Protein AF-A0A353XZU8-F1 (afdb_monomer_lite)

Foldseek 3Di:
DPPQDEAEEEDLDPVVQVVVCVVCVVVVHHYDYHNHPVRVVVVDDPVD

Sequence (48 aa):
MSNTATVFIVDDDEVVRDALKLLMESVGLEVATFASAQEYLDQFDCEQ

pLDDT: mean 90.06, std 12.75, range [41.81, 97.94]

Radius of gyration: 11.65 Å; cha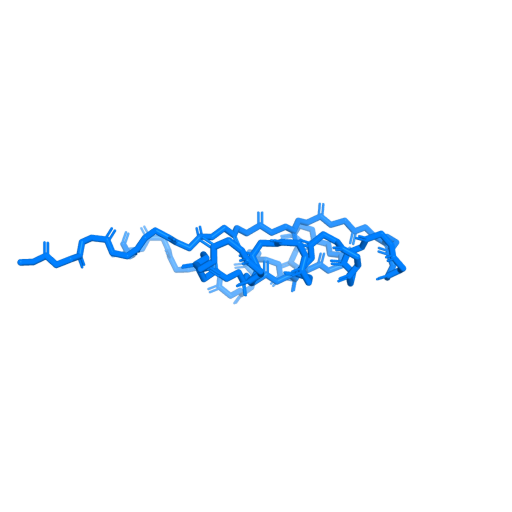ins: 1; bounding box: 27×25×27 Å

Structure (mmCIF, N/CA/C/O backbone):
data_AF-A0A353XZU8-F1
#
_entry.id   AF-A0A353XZU8-F1
#
loop_
_atom_site.group_PDB
_atom_site.id
_atom_site.type_symbol
_atom_site.label_atom_id
_atom_site.label_alt_id
_atom_site.label_comp_id
_atom_site.label_asym_id
_atom_site.label_entity_id
_atom_site.label_seq_id
_atom_site.pdbx_PDB_ins_code
_atom_site.Cartn_x
_atom_site.Cartn_y
_atom_site.Cartn_z
_atom_site.occupancy
_atom_site.B_iso_or_equiv
_atom_site.auth_seq_id
_atom_site.auth_comp_id
_atom_site.auth_asym_id
_atom_site.auth_atom_id
_atom_site.pdbx_PDB_model_num
ATOM 1 N N . MET A 1 1 ? -16.864 12.746 10.910 1.00 41.81 1 MET A N 1
ATOM 2 C CA . MET A 1 1 ? -15.981 12.459 9.767 1.00 41.81 1 MET A CA 1
ATOM 3 C C . MET A 1 1 ? -14.763 11.747 10.328 1.00 41.81 1 MET A C 1
ATOM 5 O O . MET A 1 1 ? -13.959 12.400 10.978 1.00 41.81 1 MET A O 1
ATOM 9 N N . SER A 1 2 ? -14.696 10.418 10.227 1.00 52.28 2 SER A N 1
ATOM 10 C CA . SER A 1 2 ? -13.451 9.707 10.538 1.00 52.28 2 SER A CA 1
ATOM 11 C C . SER A 1 2 ? -12.558 9.884 9.322 1.00 52.28 2 SER A C 1
ATOM 13 O O . SER A 1 2 ? -12.901 9.393 8.253 1.00 52.28 2 SER A O 1
ATOM 15 N N . ASN A 1 3 ? -11.491 10.666 9.456 1.00 61.78 3 ASN A N 1
ATOM 16 C CA . ASN A 1 3 ? -10.486 10.803 8.413 1.00 61.78 3 ASN A CA 1
ATOM 17 C C . ASN A 1 3 ? -9.612 9.549 8.477 1.00 61.78 3 ASN A C 1
ATOM 19 O O . ASN A 1 3 ? -8.598 9.537 9.174 1.00 61.78 3 ASN A O 1
ATOM 23 N N . THR A 1 4 ? -10.085 8.458 7.878 1.00 74.75 4 THR A N 1
ATOM 24 C CA . THR A 1 4 ? -9.349 7.196 7.862 1.00 74.75 4 THR A CA 1
ATOM 25 C C . THR A 1 4 ? -8.111 7.385 6.993 1.00 74.75 4 THR A C 1
ATOM 27 O O . THR A 1 4 ? -8.219 7.625 5.797 1.00 74.75 4 THR A O 1
ATOM 30 N N . ALA A 1 5 ? -6.939 7.388 7.625 1.00 85.50 5 ALA A N 1
ATOM 31 C CA . ALA A 1 5 ? -5.669 7.514 6.931 1.00 85.50 5 ALA A CA 1
ATOM 32 C C . ALA A 1 5 ? -5.201 6.128 6.480 1.00 85.50 5 ALA A C 1
ATOM 34 O O . ALA A 1 5 ? -5.099 5.215 7.302 1.00 85.50 5 ALA A O 1
ATOM 35 N N . THR A 1 6 ? -4.899 5.991 5.193 1.00 91.50 6 THR A N 1
ATOM 36 C CA . THR A 1 6 ? -4.340 4.765 4.618 1.00 91.50 6 THR A CA 1
ATOM 37 C C . THR A 1 6 ? -2.813 4.838 4.616 1.00 91.50 6 THR A C 1
ATOM 39 O O . THR A 1 6 ? -2.224 5.830 4.184 1.00 91.50 6 THR A O 1
ATOM 42 N N . VAL A 1 7 ? -2.160 3.784 5.102 1.00 93.88 7 VAL A N 1
ATOM 43 C CA . VAL A 1 7 ? -0.706 3.606 5.037 1.00 93.88 7 VAL A CA 1
ATOM 44 C C . VAL A 1 7 ? -0.354 2.908 3.727 1.00 93.88 7 VAL A C 1
ATOM 46 O O . VAL A 1 7 ? -0.808 1.797 3.472 1.00 93.88 7 VAL A O 1
ATOM 49 N N . PHE A 1 8 ? 0.487 3.527 2.906 1.00 95.44 8 PHE A N 1
ATOM 50 C CA . PHE A 1 8 ? 0.993 2.915 1.678 1.00 95.44 8 PHE A CA 1
ATOM 51 C C . PHE A 1 8 ? 2.432 2.444 1.903 1.00 95.44 8 PHE A C 1
ATOM 53 O O . PHE A 1 8 ? 3.288 3.231 2.306 1.00 95.44 8 PHE A O 1
ATOM 60 N N . ILE A 1 9 ? 2.696 1.159 1.666 1.00 95.81 9 ILE A N 1
ATOM 61 C CA . ILE A 1 9 ? 4.018 0.542 1.836 1.00 95.81 9 ILE A CA 1
ATOM 62 C C . ILE A 1 9 ? 4.543 0.139 0.463 1.00 95.81 9 ILE A C 1
ATOM 64 O O . ILE A 1 9 ? 3.926 -0.679 -0.218 1.00 95.81 9 ILE A O 1
ATOM 68 N N . VAL A 1 10 ? 5.688 0.695 0.073 1.00 96.62 10 VAL A N 1
ATOM 69 C CA . VAL A 1 10 ? 6.372 0.372 -1.183 1.00 96.62 10 VAL A CA 1
ATOM 70 C C . VAL A 1 10 ? 7.707 -0.276 -0.844 1.00 96.62 10 VAL A C 1
ATOM 72 O O . VAL A 1 10 ? 8.598 0.395 -0.329 1.00 96.62 10 VAL A O 1
ATOM 75 N N . ASP A 1 11 ? 7.817 -1.573 -1.106 1.00 96.81 11 ASP A N 1
ATOM 76 C CA . ASP A 1 11 ? 8.995 -2.388 -0.793 1.00 96.81 11 ASP A CA 1
ATOM 77 C C . ASP A 1 11 ? 9.061 -3.552 -1.790 1.00 96.81 11 ASP A C 1
ATOM 79 O O . ASP A 1 11 ? 8.024 -4.156 -2.069 1.00 96.81 11 ASP A O 1
ATOM 83 N N . ASP A 1 12 ? 10.228 -3.850 -2.364 1.00 96.25 12 ASP A N 1
ATOM 84 C CA . ASP A 1 12 ? 10.407 -4.913 -3.360 1.00 96.25 12 ASP A CA 1
ATOM 85 C C . ASP A 1 12 ? 10.459 -6.318 -2.740 1.00 96.25 12 ASP A C 1
ATOM 87 O O . ASP A 1 12 ? 10.166 -7.301 -3.430 1.00 96.25 12 ASP A O 1
ATOM 91 N N . ASP A 1 13 ? 10.729 -6.427 -1.437 1.00 97.81 13 ASP A N 1
ATOM 92 C CA . ASP A 1 13 ? 10.724 -7.693 -0.708 1.00 97.81 13 ASP A CA 1
ATOM 93 C C . ASP A 1 13 ? 9.310 -8.051 -0.213 1.00 97.81 13 ASP A C 1
ATOM 95 O O . AS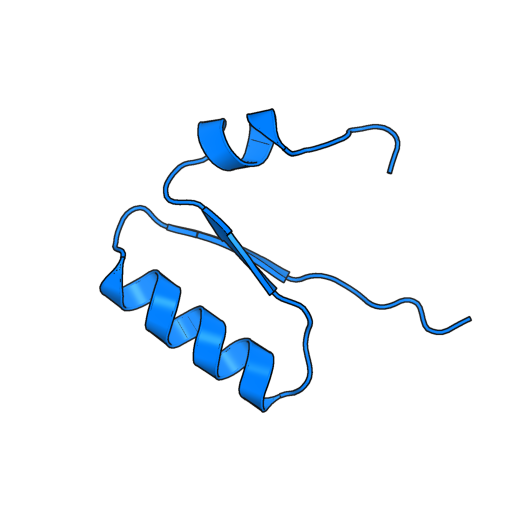P A 1 13 ? 8.707 -7.388 0.635 1.00 97.81 13 ASP A O 1
ATOM 99 N N . GLU A 1 14 ? 8.767 -9.149 -0.743 1.00 96.44 14 GLU A N 1
ATOM 100 C CA . GLU A 1 14 ? 7.436 -9.657 -0.395 1.00 96.44 14 GLU A CA 1
ATOM 101 C C . GLU A 1 14 ? 7.301 -10.014 1.094 1.00 96.44 14 GLU A C 1
ATOM 103 O O . GLU A 1 14 ? 6.286 -9.695 1.713 1.00 96.44 14 GLU A O 1
ATOM 108 N N . VAL A 1 15 ? 8.332 -10.616 1.695 1.00 97.62 15 VAL A N 1
ATOM 109 C CA . VAL A 1 15 ? 8.293 -11.080 3.089 1.00 97.62 15 VAL A CA 1
ATOM 110 C C . VAL A 1 15 ? 8.260 -9.892 4.045 1.00 97.62 15 VAL A C 1
ATOM 112 O O . VAL A 1 15 ? 7.503 -9.894 5.021 1.00 97.62 15 VAL A O 1
ATOM 115 N N . VAL A 1 16 ? 9.062 -8.862 3.766 1.00 96.31 16 VAL A N 1
ATOM 116 C CA . VAL A 1 16 ? 9.071 -7.619 4.552 1.00 96.31 16 VAL A CA 1
ATOM 117 C C . VAL A 1 16 ? 7.721 -6.916 4.438 1.00 96.31 16 VAL A C 1
ATOM 119 O O . VAL A 1 16 ? 7.129 -6.530 5.450 1.00 96.31 16 VAL A O 1
ATOM 122 N N . ARG A 1 17 ? 7.202 -6.798 3.216 1.00 97.19 17 ARG A N 1
ATOM 123 C CA . ARG A 1 17 ? 5.939 -6.120 2.929 1.00 97.19 17 ARG A CA 1
ATOM 124 C C . ARG A 1 17 ? 4.746 -6.779 3.624 1.00 97.19 17 ARG A C 1
ATOM 126 O O . ARG A 1 17 ? 3.933 -6.073 4.226 1.00 97.19 17 ARG A O 1
ATOM 133 N N . ASP A 1 18 ? 4.672 -8.107 3.619 1.00 97.38 18 ASP A N 1
ATOM 134 C CA . ASP A 1 18 ? 3.621 -8.860 4.311 1.00 97.38 18 ASP A CA 1
ATOM 135 C C . ASP A 1 18 ? 3.712 -8.722 5.836 1.00 97.38 18 ASP A C 1
ATOM 137 O O . ASP A 1 18 ? 2.697 -8.519 6.509 1.00 97.38 18 ASP A O 1
ATOM 141 N N . ALA A 1 19 ? 4.923 -8.761 6.399 1.00 97.94 19 ALA A N 1
ATOM 142 C CA . ALA A 1 19 ? 5.121 -8.563 7.833 1.00 97.94 19 ALA A CA 1
ATOM 143 C C . ALA A 1 19 ? 4.672 -7.162 8.288 1.00 97.94 19 ALA A C 1
ATOM 145 O O . ALA A 1 19 ? 3.999 -7.023 9.314 1.00 97.94 19 ALA A O 1
ATOM 146 N N . LEU A 1 20 ? 5.008 -6.122 7.517 1.00 97.44 20 LEU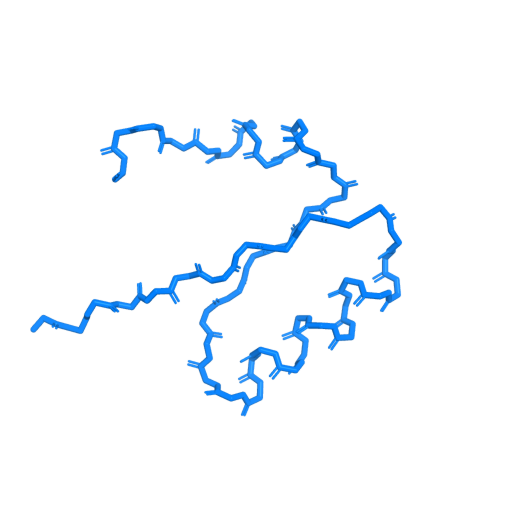 A N 1
ATOM 147 C CA . LEU A 1 20 ? 4.594 -4.751 7.817 1.00 97.44 20 LEU A CA 1
ATOM 148 C C . LEU A 1 20 ? 3.085 -4.558 7.649 1.00 97.44 20 LEU A C 1
ATOM 150 O O . LEU A 1 20 ? 2.470 -3.888 8.478 1.00 97.44 20 LEU A O 1
ATOM 154 N N . LYS A 1 21 ? 2.475 -5.177 6.631 1.00 97.06 21 LYS A N 1
ATOM 155 C CA . LYS A 1 21 ? 1.021 -5.166 6.438 1.00 97.06 21 LYS A CA 1
ATOM 156 C C . LYS A 1 21 ? 0.292 -5.701 7.669 1.00 97.06 21 LYS A C 1
ATOM 158 O O . LYS A 1 21 ? -0.545 -5.000 8.232 1.00 97.06 21 LYS A O 1
ATOM 163 N N . LEU A 1 22 ? 0.670 -6.895 8.130 1.00 97.19 22 LEU A N 1
ATOM 164 C CA . LEU A 1 22 ? 0.077 -7.522 9.315 1.00 97.19 22 LEU A CA 1
ATOM 165 C C . LEU A 1 22 ? 0.239 -6.650 10.569 1.00 97.19 22 LEU A C 1
ATOM 167 O O . 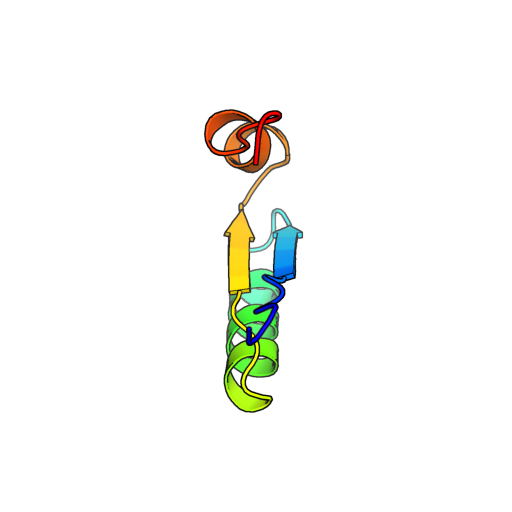LEU A 1 22 ? -0.679 -6.556 11.384 1.00 97.19 22 LEU A O 1
ATOM 171 N N . LEU A 1 23 ? 1.388 -5.982 10.723 1.00 96.75 23 LEU A N 1
ATOM 172 C CA . LEU A 1 23 ? 1.620 -5.053 11.829 1.00 96.75 23 LEU A CA 1
ATOM 173 C C . LEU A 1 23 ? 0.663 -3.853 11.776 1.00 96.75 23 LEU A C 1
ATOM 175 O O . LEU A 1 23 ? 0.056 -3.531 12.797 1.00 96.75 23 LEU A O 1
ATOM 179 N N . MET A 1 24 ? 0.504 -3.211 10.615 1.00 95.75 24 MET A N 1
ATOM 180 C CA . MET A 1 24 ? -0.402 -2.063 10.458 1.00 95.75 24 MET A CA 1
ATOM 181 C C . MET A 1 24 ? -1.865 -2.457 10.702 1.00 95.75 24 MET A C 1
ATOM 183 O O . MET A 1 24 ? -2.574 -1.777 11.446 1.00 95.75 24 MET A O 1
ATOM 187 N N . GLU A 1 25 ? -2.296 -3.599 10.162 1.00 94.81 25 GLU A N 1
ATOM 188 C CA . GLU A 1 25 ? -3.641 -4.136 10.396 1.00 94.81 25 GLU A CA 1
ATOM 189 C C . GLU A 1 25 ? -3.875 -4.428 11.890 1.00 94.81 25 GLU A C 1
ATOM 191 O O . GLU A 1 25 ? -4.945 -4.129 12.421 1.00 94.81 25 GLU A O 1
ATOM 196 N N . SER A 1 26 ? -2.860 -4.932 12.608 1.00 96.12 26 SER A N 1
ATOM 197 C CA . SER A 1 26 ? -2.965 -5.232 14.046 1.00 96.12 26 SER A CA 1
ATOM 198 C C . SER A 1 26 ? -3.207 -4.002 14.930 1.00 96.12 26 SER A C 1
ATOM 200 O O . SER A 1 26 ? -3.788 -4.128 16.010 1.00 96.12 26 SER A O 1
ATOM 202 N N . VAL A 1 27 ? -2.794 -2.814 14.475 1.00 94.81 27 VAL A N 1
ATOM 203 C CA . VAL A 1 27 ? -3.029 -1.534 15.164 1.00 94.81 27 VAL A CA 1
ATOM 204 C C . VAL A 1 27 ? -4.258 -0.788 14.626 1.00 94.81 27 VAL A C 1
ATOM 206 O O . VAL A 1 27 ? -4.523 0.338 15.046 1.00 94.81 27 VAL A O 1
ATOM 209 N N . GLY A 1 28 ? -5.036 -1.420 13.739 1.00 92.81 28 GLY A N 1
ATOM 210 C CA . GLY A 1 28 ? -6.288 -0.885 13.204 1.00 92.81 28 GLY A CA 1
ATOM 211 C C . GLY A 1 28 ? -6.113 0.168 12.109 1.00 92.81 28 GLY A C 1
ATOM 212 O O . GLY A 1 28 ? -7.018 0.976 11.905 1.00 92.81 28 GLY A O 1
ATOM 213 N N . LEU A 1 29 ? -4.962 0.188 11.432 1.00 93.88 29 LEU A N 1
ATOM 214 C CA . LEU A 1 29 ? -4.720 1.065 10.288 1.00 93.88 29 LEU A CA 1
ATOM 215 C C . LEU A 1 29 ? -5.129 0.375 8.988 1.00 93.88 29 LEU A C 1
ATOM 217 O O . LEU A 1 29 ? -4.900 -0.820 8.804 1.00 93.88 29 LEU A O 1
ATOM 221 N N . GLU A 1 30 ? -5.691 1.148 8.062 1.00 94.19 30 GLU A N 1
ATOM 222 C CA . GLU A 1 30 ? -5.830 0.702 6.679 1.00 94.19 30 GLU A CA 1
ATOM 223 C C . GLU A 1 30 ? -4.459 0.724 6.008 1.00 94.19 30 GLU A C 1
ATOM 225 O O . GLU A 1 30 ? -3.692 1.675 6.176 1.00 94.19 30 GLU A O 1
ATOM 230 N N . VAL A 1 31 ? -4.143 -0.319 5.245 1.00 95.31 31 VAL A N 1
ATOM 231 C CA . VAL A 1 31 ? -2.837 -0.467 4.608 1.00 95.31 31 VAL A CA 1
ATOM 232 C C . VAL A 1 31 ? -2.971 -1.020 3.194 1.00 95.31 31 VAL A C 1
ATOM 234 O O . VAL A 1 31 ? -3.730 -1.956 2.943 1.00 95.31 31 VAL A O 1
ATOM 237 N N . ALA A 1 32 ? -2.201 -0.449 2.275 1.00 95.38 32 ALA A N 1
ATOM 238 C CA . ALA A 1 32 ? -2.026 -0.931 0.912 1.00 95.38 32 ALA A CA 1
ATOM 239 C C . ALA A 1 32 ? -0.535 -1.146 0.642 1.00 95.38 32 ALA A C 1
ATOM 241 O O . ALA A 1 32 ? 0.311 -0.386 1.121 1.00 95.38 32 ALA A O 1
ATOM 242 N N . THR A 1 33 ? -0.203 -2.195 -0.104 1.00 96.81 33 THR A N 1
ATOM 243 C CA . THR A 1 33 ? 1.181 -2.609 -0.318 1.00 96.81 33 THR A CA 1
ATOM 244 C C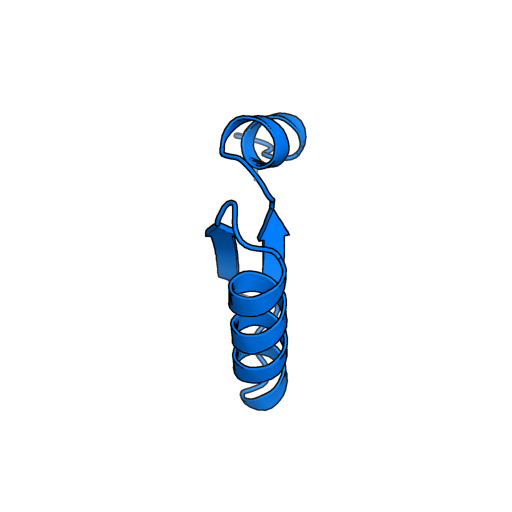 . THR A 1 33 ? 1.501 -2.758 -1.801 1.00 96.81 33 THR A C 1
ATOM 246 O O . THR A 1 33 ? 0.656 -3.203 -2.571 1.00 96.81 33 THR A O 1
ATOM 249 N N . PHE A 1 34 ? 2.717 -2.375 -2.195 1.00 97.31 34 PHE A N 1
ATOM 250 C CA . PHE A 1 34 ? 3.179 -2.352 -3.586 1.00 97.31 34 PHE A CA 1
ATOM 251 C C . PHE A 1 34 ? 4.618 -2.862 -3.659 1.00 97.31 34 PHE A C 1
ATOM 253 O O . PHE A 1 34 ? 5.435 -2.539 -2.794 1.00 97.31 34 PHE A O 1
ATOM 260 N N . ALA A 1 35 ? 4.939 -3.627 -4.700 1.00 96.88 35 ALA A N 1
ATOM 261 C CA . ALA A 1 35 ? 6.282 -4.140 -4.956 1.00 96.88 35 ALA A CA 1
ATOM 262 C C . ALA A 1 35 ? 7.202 -3.117 -5.634 1.00 96.88 35 ALA A C 1
ATOM 264 O O . ALA A 1 35 ? 8.411 -3.314 -5.719 1.00 96.88 35 ALA A O 1
ATOM 265 N N . SER A 1 36 ? 6.644 -2.022 -6.155 1.00 96.81 36 SER A N 1
ATOM 266 C CA . SER A 1 36 ? 7.424 -0.962 -6.787 1.00 96.81 36 SER A CA 1
ATOM 267 C C . SER A 1 36 ? 6.712 0.386 -6.747 1.00 96.81 36 SER A C 1
ATOM 269 O O . SER A 1 36 ? 5.492 0.469 -6.606 1.00 96.81 36 SER A O 1
ATOM 271 N N . ALA A 1 37 ? 7.480 1.459 -6.943 1.00 95.31 37 ALA A N 1
ATOM 272 C CA . ALA A 1 37 ? 6.922 2.802 -7.072 1.00 95.31 37 ALA A CA 1
ATOM 273 C C . ALA A 1 37 ? 5.974 2.927 -8.276 1.00 95.31 37 ALA A C 1
ATOM 275 O O . ALA A 1 37 ? 4.983 3.641 -8.185 1.00 95.31 37 ALA A O 1
ATOM 276 N N . GLN A 1 38 ? 6.248 2.229 -9.385 1.00 95.62 38 GLN A N 1
ATOM 277 C CA . GLN A 1 38 ? 5.373 2.268 -10.559 1.00 95.62 38 GLN A CA 1
ATOM 278 C C . GLN A 1 38 ? 4.010 1.644 -10.253 1.00 95.62 38 GLN A C 1
ATOM 280 O O . GLN A 1 38 ? 2.993 2.245 -10.561 1.00 95.62 38 GLN A O 1
ATOM 285 N N . GLU A 1 39 ? 3.988 0.494 -9.575 1.00 95.31 39 GLU A N 1
ATOM 286 C CA . GLU A 1 39 ? 2.741 -0.175 -9.182 1.00 95.31 39 GLU A CA 1
ATOM 287 C C . GLU A 1 39 ? 1.875 0.701 -8.263 1.00 95.31 39 GLU A C 1
ATOM 289 O O . GLU A 1 39 ? 0.649 0.693 -8.371 1.00 95.31 39 GLU A O 1
ATOM 294 N N . TYR A 1 40 ? 2.513 1.487 -7.387 1.00 95.06 40 TYR A N 1
ATOM 295 C CA . TYR A 1 40 ? 1.827 2.513 -6.603 1.00 95.06 40 TYR A CA 1
ATOM 296 C C . TYR A 1 40 ? 1.280 3.630 -7.495 1.00 95.06 40 TYR A C 1
ATOM 298 O O . TYR A 1 40 ? 0.103 3.960 -7.405 1.00 95.06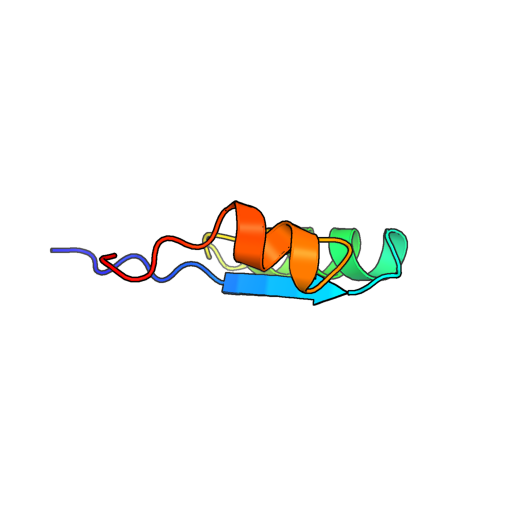 40 TYR A O 1
ATOM 306 N N . LEU A 1 41 ? 2.112 4.200 -8.372 1.00 94.12 41 LEU A N 1
ATOM 307 C CA . LEU A 1 41 ? 1.720 5.311 -9.243 1.00 94.12 41 LEU A CA 1
ATOM 308 C C . LEU A 1 41 ? 0.612 4.940 -10.236 1.00 94.12 41 LEU A C 1
ATOM 310 O O . LEU A 1 41 ? -0.204 5.795 -10.558 1.00 94.12 41 LEU A O 1
ATOM 314 N N . ASP A 1 42 ? 0.546 3.685 -10.678 1.00 93.88 42 ASP A N 1
ATOM 315 C CA . ASP A 1 42 ? -0.515 3.184 -11.560 1.00 93.88 42 ASP A CA 1
ATOM 316 C C . ASP A 1 42 ? -1.890 3.161 -10.870 1.00 93.88 42 ASP A C 1
ATOM 318 O O . ASP A 1 42 ? -2.924 3.199 -11.536 1.00 93.88 42 ASP A O 1
ATOM 322 N N . GLN A 1 43 ? -1.905 3.095 -9.535 1.00 88.31 43 GLN A N 1
ATOM 323 C CA . GLN A 1 43 ? -3.113 3.121 -8.705 1.00 88.31 43 GLN A CA 1
ATOM 324 C C . GLN A 1 43 ? -3.324 4.469 -8.006 1.00 88.31 43 GLN A C 1
ATOM 326 O O . GLN A 1 43 ? -4.399 4.718 -7.458 1.00 88.31 43 GLN A O 1
ATOM 331 N N . PHE A 1 44 ? -2.305 5.329 -7.998 1.00 86.25 44 PHE A N 1
ATOM 332 C CA . PHE A 1 44 ? -2.355 6.623 -7.346 1.00 86.25 44 PHE A CA 1
ATOM 333 C C . PHE A 1 44 ? -3.206 7.589 -8.164 1.00 86.25 44 PHE A C 1
ATOM 335 O O . PHE A 1 44 ? -2.868 7.948 -9.291 1.00 86.25 44 PHE A O 1
ATOM 342 N N . ASP A 1 45 ? -4.295 8.046 -7.558 1.00 83.19 45 ASP A N 1
ATOM 343 C CA . ASP A 1 45 ? -5.096 9.138 -8.088 1.00 83.19 45 ASP A CA 1
ATOM 344 C C . ASP A 1 45 ? -4.640 10.444 -7.430 1.00 83.19 45 ASP A C 1
ATOM 346 O O . ASP A 1 45 ? -4.689 10.592 -6.209 1.00 83.19 45 ASP A O 1
ATOM 350 N N . CYS A 1 46 ? -4.153 11.381 -8.243 1.00 73.31 46 CYS A N 1
ATOM 351 C CA . CYS A 1 46 ? -3.646 12.665 -7.772 1.00 73.31 46 CYS A CA 1
ATOM 352 C C . CYS A 1 46 ? -4.752 13.653 -7.371 1.00 73.31 46 CYS A C 1
ATOM 354 O O . CYS A 1 46 ? -4.426 14.708 -6.824 1.00 73.31 46 CYS A O 1
ATOM 356 N N . GLU A 1 47 ? -6.021 13.330 -7.643 1.00 72.00 47 GLU A N 1
ATOM 357 C CA . GLU A 1 47 ? -7.190 14.138 -7.277 1.00 72.00 47 GLU A CA 1
ATOM 358 C C . GLU A 1 47 ? -7.916 13.638 -6.010 1.00 72.00 47 GLU A C 1
ATOM 360 O O . GLU A 1 47 ? -8.930 14.230 -5.628 1.00 72.00 47 GLU A O 1
ATOM 365 N N . GLN A 1 48 ? -7.403 12.586 -5.350 1.00 58.22 48 GLN A N 1
ATOM 366 C CA . GLN A 1 48 ? -7.877 12.133 -4.031 1.00 58.22 48 GLN A CA 1
ATOM 367 C C . GLN A 1 48 ? -7.565 13.122 -2.899 1.00 58.22 48 GLN A C 1
ATOM 369 O O . GLN A 1 48 ? -6.463 13.719 -2.885 1.00 58.22 48 GLN A O 1
#

Secondary structure (DSSP, 8-state):
----PEEEEE-S-HHHHHHHHHHHHHTT-EEEEESSHHHHHHH--TT-